Protein AF-A0A2N7K4Y9-F1 (afdb_monomer)

Organism: NCBI:txid136468

Foldseek 3Di:
DDDDDPPPPPPPPPPPPVPVVVVVVVVVVVVVVVLVVLVVQLPVQFDWDQDPVRDIATDADPSSLVSLLVVLVVLVVPPPSVVSNVVSVVSCVVRVRDNDD

Radius of gyration: 25.83 Å; Cα contacts (8 Å, |Δi|>4): 66; chains: 1; bounding box: 32×44×88 Å

Structure (mmCIF, N/CA/C/O backbone):
data_AF-A0A2N7K4Y9-F1
#
_entry.id   AF-A0A2N7K4Y9-F1
#
loop_
_atom_site.group_PDB
_atom_site.id
_atom_site.type_symbol
_atom_site.label_atom_id
_atom_site.label_alt_id
_atom_site.label_comp_id
_atom_site.label_asym_id
_atom_site.label_entity_id
_atom_site.label_seq_id
_atom_site.pdbx_PDB_ins_code
_atom_site.Cartn_x
_atom_site.Cartn_y
_atom_site.Cartn_z
_atom_site.occupancy
_atom_site.B_iso_or_equiv
_atom_site.auth_seq_id
_atom_site.auth_comp_id
_atom_site.auth_asym_id
_atom_site.auth_atom_id
_atom_site.pdbx_PDB_model_num
ATOM 1 N N . MET A 1 1 ? 13.948 -35.119 72.834 1.00 39.12 1 MET A N 1
ATOM 2 C CA . MET A 1 1 ? 14.213 -35.217 71.382 1.00 39.12 1 MET A CA 1
ATOM 3 C C . MET A 1 1 ? 13.307 -34.220 70.665 1.00 39.12 1 MET A C 1
ATOM 5 O O . MET A 1 1 ? 12.108 -34.446 70.604 1.00 39.12 1 MET A O 1
ATOM 9 N N . LYS A 1 2 ? 13.847 -33.073 70.234 1.00 40.16 2 LYS A N 1
ATOM 10 C CA . LYS A 1 2 ? 13.112 -32.018 69.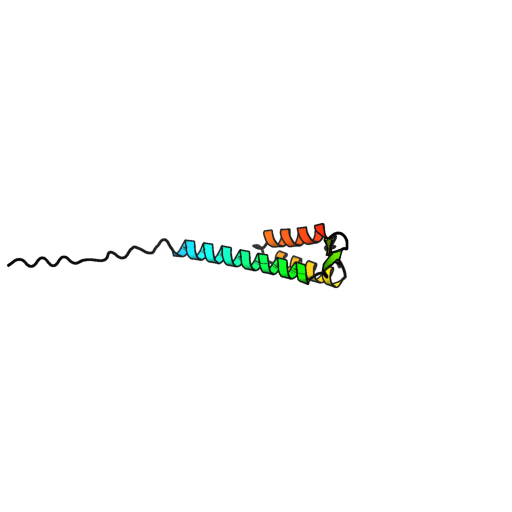512 1.00 40.16 2 LYS A CA 1
ATOM 11 C C . LYS A 1 2 ? 13.274 -32.266 68.008 1.00 40.16 2 LYS A C 1
ATOM 13 O O . LYS A 1 2 ? 14.399 -32.220 67.524 1.00 40.16 2 LYS A O 1
ATOM 18 N N . LYS A 1 3 ? 12.187 -32.543 67.283 1.00 44.66 3 LYS A N 1
ATOM 19 C CA . LYS A 1 3 ? 12.176 -32.562 65.811 1.00 44.66 3 LYS A CA 1
ATOM 20 C C . LYS A 1 3 ? 11.598 -31.231 65.329 1.00 44.66 3 LYS A C 1
ATOM 22 O O . LYS A 1 3 ? 10.402 -31.002 65.458 1.00 44.66 3 LYS A O 1
ATOM 27 N N . LEU A 1 4 ? 12.464 -30.348 64.840 1.00 49.84 4 LEU A N 1
ATOM 28 C CA . LEU A 1 4 ? 12.090 -29.135 64.114 1.00 49.84 4 LEU A CA 1
ATOM 29 C C . LEU A 1 4 ? 11.960 -29.516 62.637 1.00 49.84 4 LEU A C 1
ATOM 31 O O . LEU A 1 4 ? 12.958 -29.770 61.969 1.00 49.84 4 LEU A O 1
ATOM 35 N N . ILE A 1 5 ? 10.723 -29.619 62.159 1.00 56.09 5 ILE A N 1
ATOM 36 C CA . ILE A 1 5 ? 10.417 -29.750 60.735 1.00 56.09 5 ILE A CA 1
ATOM 37 C C . ILE A 1 5 ? 10.461 -28.328 60.175 1.00 56.09 5 ILE A C 1
ATOM 39 O O . ILE A 1 5 ? 9.574 -27.523 60.446 1.00 56.09 5 ILE A O 1
ATOM 43 N N . ILE A 1 6 ? 11.536 -27.999 59.461 1.00 56.12 6 ILE A N 1
ATOM 44 C CA . ILE A 1 6 ? 11.639 -26.756 58.696 1.00 56.12 6 ILE A CA 1
ATOM 45 C C . ILE A 1 6 ? 10.823 -26.976 57.426 1.00 56.12 6 ILE A C 1
ATOM 47 O O . ILE A 1 6 ? 11.275 -27.615 56.476 1.00 56.12 6 ILE A O 1
ATOM 51 N N . THR A 1 7 ? 9.581 -26.505 57.445 1.00 56.00 7 THR A N 1
ATOM 52 C CA . THR A 1 7 ? 8.706 -26.466 56.279 1.00 56.00 7 THR A CA 1
ATOM 53 C C . THR A 1 7 ? 9.315 -25.488 55.280 1.00 56.00 7 THR A C 1
ATOM 55 O O . THR A 1 7 ? 9.192 -24.274 55.427 1.00 56.00 7 THR A O 1
ATOM 58 N N . MET A 1 8 ? 10.011 -26.026 54.278 1.00 51.81 8 MET A N 1
ATOM 59 C CA . MET A 1 8 ? 10.468 -25.301 53.097 1.00 51.81 8 MET A CA 1
ATOM 60 C C . MET A 1 8 ? 9.236 -24.932 52.263 1.00 51.81 8 MET A C 1
ATOM 62 O O . MET A 1 8 ? 8.904 -25.576 51.270 1.00 51.81 8 MET A O 1
ATOM 66 N N . GLY A 1 9 ? 8.495 -23.933 52.734 1.00 53.59 9 GLY A N 1
ATOM 67 C CA . GLY A 1 9 ? 7.428 -23.311 51.974 1.00 53.59 9 GLY A CA 1
ATOM 68 C C . GLY A 1 9 ? 8.061 -22.551 50.822 1.00 53.59 9 GLY A C 1
ATOM 69 O O . GLY A 1 9 ? 8.537 -21.435 51.012 1.00 53.59 9 GLY A O 1
ATOM 70 N N . CYS A 1 10 ? 8.075 -23.163 49.637 1.00 48.44 10 CYS A N 1
ATOM 71 C CA . CYS A 1 10 ? 8.172 -22.431 48.382 1.00 48.44 10 CYS A CA 1
ATOM 72 C C . CYS A 1 10 ? 7.025 -21.419 48.364 1.00 48.44 10 CYS A C 1
ATOM 74 O O . CYS A 1 10 ? 5.897 -21.754 48.003 1.00 48.44 10 CYS A O 1
ATOM 76 N N . MET A 1 11 ? 7.299 -20.191 48.806 1.00 50.16 11 MET A N 1
ATOM 77 C CA . ME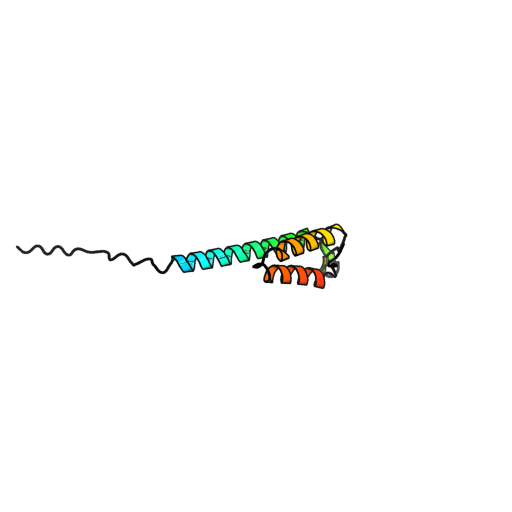T A 1 11 ? 6.428 -19.065 48.517 1.00 50.16 11 MET A CA 1
ATOM 78 C C . MET A 1 11 ? 6.481 -18.872 47.011 1.00 50.16 11 MET A C 1
ATOM 80 O O . MET A 1 11 ? 7.467 -18.399 46.449 1.00 50.16 11 MET A O 1
ATOM 84 N N . LEU A 1 12 ? 5.414 -19.360 46.385 1.00 48.59 12 LEU A N 1
ATOM 85 C CA . LEU A 1 12 ? 5.031 -19.127 45.010 1.00 48.59 12 LEU A CA 1
ATOM 86 C C . LEU A 1 12 ? 5.286 -17.658 44.688 1.00 48.59 12 LEU A C 1
ATOM 88 O O . LEU A 1 12 ? 4.686 -16.764 45.286 1.00 48.59 12 LEU A O 1
ATOM 92 N N . VAL A 1 13 ? 6.208 -17.426 43.759 1.00 50.09 13 VAL A N 1
ATOM 93 C CA . VAL A 1 13 ? 6.430 -16.112 43.174 1.00 50.09 13 VAL A CA 1
ATOM 94 C C . VAL A 1 13 ? 5.095 -15.692 42.570 1.00 50.09 13 VAL A C 1
ATOM 96 O O . VAL A 1 13 ? 4.600 -16.330 41.638 1.00 50.09 13 VAL A O 1
ATOM 99 N N . ALA A 1 14 ? 4.476 -14.673 43.164 1.00 51.94 14 ALA A N 1
ATOM 100 C CA . ALA A 1 14 ? 3.228 -14.100 42.694 1.00 51.94 14 ALA A CA 1
ATOM 101 C C . ALA A 1 14 ? 3.405 -13.677 41.228 1.00 51.94 14 ALA A C 1
ATOM 103 O O . ALA A 1 14 ? 4.031 -12.667 40.918 1.00 51.94 14 ALA A O 1
ATOM 104 N N . SER A 1 15 ? 2.887 -14.494 40.315 1.00 51.16 15 SER A N 1
ATOM 105 C CA . SER A 1 15 ? 2.927 -14.257 38.874 1.00 51.16 15 SER A CA 1
ATOM 106 C C . SER A 1 15 ? 1.774 -13.333 38.489 1.00 51.16 15 SER A C 1
ATOM 108 O O . SER A 1 15 ? 0.844 -13.751 37.812 1.00 51.16 15 SER A O 1
ATOM 110 N N . SER A 1 16 ? 1.783 -12.090 38.968 1.00 50.66 16 SER A N 1
ATOM 111 C CA . SER A 1 16 ? 0.761 -11.092 38.608 1.00 50.66 16 SER A CA 1
ATOM 112 C C . SER A 1 16 ? 1.278 -9.980 37.691 1.00 50.66 16 SER A C 1
ATOM 114 O O . SER A 1 16 ? 0.511 -9.099 37.325 1.00 50.66 16 SER A O 1
ATOM 116 N N . ALA A 1 17 ? 2.539 -10.040 37.247 1.00 49.84 17 ALA A N 1
ATOM 117 C CA . ALA A 1 17 ? 3.123 -9.047 36.339 1.00 49.84 17 ALA A CA 1
ATOM 118 C C . ALA A 1 17 ? 3.097 -9.438 34.842 1.00 49.84 17 ALA A C 1
ATOM 120 O O . ALA A 1 17 ? 3.408 -8.606 33.997 1.00 49.84 17 ALA A O 1
ATOM 121 N N . ASN A 1 18 ? 2.725 -10.680 34.491 1.00 49.94 18 ASN A N 1
ATOM 122 C CA . ASN A 1 18 ? 2.948 -11.223 33.139 1.00 49.94 18 ASN A CA 1
ATOM 123 C C . ASN A 1 18 ? 1.736 -11.214 32.189 1.00 49.94 18 ASN A C 1
ATOM 125 O O . ASN A 1 18 ? 1.898 -11.527 31.011 1.00 49.94 18 ASN A O 1
ATOM 129 N N . ALA A 1 19 ? 0.530 -10.874 32.649 1.00 49.31 19 ALA A N 1
ATOM 130 C CA . ALA A 1 19 ? -0.640 -10.836 31.763 1.00 49.31 19 ALA A CA 1
ATOM 131 C C . ALA A 1 19 ? -0.591 -9.619 30.820 1.00 49.31 19 ALA A C 1
ATOM 133 O O . ALA A 1 19 ? -0.714 -9.767 29.608 1.00 49.31 19 ALA A O 1
ATOM 134 N N . THR A 1 20 ? -0.306 -8.433 31.367 1.00 51.56 20 THR A N 1
ATOM 135 C CA . THR A 1 20 ? -0.269 -7.173 30.606 1.00 51.56 20 THR A CA 1
ATOM 136 C C . THR A 1 20 ? 0.887 -7.127 29.605 1.00 51.56 20 THR A C 1
ATOM 138 O O . THR A 1 20 ? 0.730 -6.622 28.501 1.00 51.56 20 THR A O 1
ATOM 141 N N . THR A 1 21 ? 2.049 -7.689 29.946 1.00 55.31 21 THR A N 1
ATOM 142 C CA . THR A 1 21 ? 3.203 -7.746 29.033 1.00 55.31 21 THR A CA 1
ATOM 143 C C . THR A 1 21 ? 2.988 -8.725 27.884 1.00 55.31 21 THR A C 1
ATOM 145 O O . THR A 1 21 ? 3.388 -8.431 26.763 1.00 55.31 21 THR A O 1
ATOM 148 N N . THR A 1 22 ? 2.311 -9.852 28.122 1.00 59.44 22 THR A N 1
ATOM 149 C CA . THR A 1 22 ? 2.002 -10.828 27.063 1.00 59.44 22 THR A CA 1
ATOM 150 C C . THR A 1 22 ? 0.990 -10.265 26.061 1.00 59.44 22 THR A C 1
ATOM 152 O O . THR A 1 22 ? 1.146 -10.467 24.860 1.00 59.44 22 THR A O 1
ATOM 155 N N . GLU A 1 23 ? -0.010 -9.515 26.529 1.00 59.41 23 GLU A N 1
ATOM 156 C CA . GLU A 1 23 ? -1.004 -8.861 25.667 1.00 59.41 23 GLU A CA 1
ATOM 157 C C . GLU A 1 23 ? -0.388 -7.746 24.806 1.00 59.41 23 GLU A C 1
ATOM 159 O O . GLU A 1 23 ? -0.664 -7.667 23.610 1.00 59.41 23 GLU A O 1
ATOM 164 N N . ILE A 1 24 ? 0.513 -6.939 25.380 1.00 65.06 24 ILE A N 1
ATOM 165 C CA . ILE A 1 24 ? 1.259 -5.915 24.632 1.00 65.06 24 ILE A CA 1
ATOM 166 C C . ILE A 1 24 ? 2.129 -6.572 23.555 1.00 65.06 24 ILE A C 1
ATOM 168 O O . ILE A 1 24 ? 2.064 -6.177 22.396 1.00 65.06 24 ILE A O 1
ATOM 172 N N . VAL A 1 25 ? 2.895 -7.610 23.897 1.00 66.94 25 VAL A N 1
ATOM 173 C CA . VAL A 1 25 ? 3.759 -8.305 22.926 1.00 66.94 25 VAL A CA 1
ATOM 174 C C . VAL A 1 25 ? 2.940 -8.977 21.817 1.00 66.94 25 VAL A C 1
ATOM 176 O O . VAL A 1 25 ? 3.3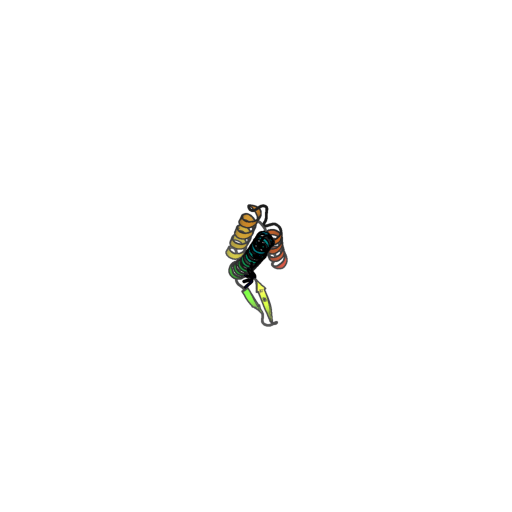30 -8.918 20.653 1.00 66.94 25 VAL A O 1
ATOM 179 N N . ALA A 1 26 ? 1.791 -9.575 22.143 1.00 67.31 26 ALA A N 1
ATOM 180 C CA . ALA A 1 26 ? 0.894 -10.165 21.149 1.00 67.31 26 ALA A CA 1
ATOM 181 C C . ALA A 1 26 ? 0.302 -9.110 20.202 1.00 67.31 26 ALA A C 1
ATOM 183 O O . ALA A 1 26 ? 0.206 -9.349 18.997 1.00 67.31 26 ALA A O 1
ATOM 184 N N . LYS A 1 27 ? -0.051 -7.933 20.730 1.00 70.25 27 LYS A N 1
ATOM 185 C CA . LYS A 1 27 ? -0.539 -6.802 19.937 1.00 70.25 27 LYS A CA 1
ATOM 186 C C . LYS A 1 27 ? 0.537 -6.268 18.991 1.00 70.25 27 LYS A C 1
ATOM 188 O O . LYS A 1 27 ? 0.262 -6.117 17.806 1.00 70.25 27 LYS A O 1
ATOM 193 N N . GLU A 1 28 ? 1.749 -6.032 19.486 1.00 70.31 28 GLU A N 1
ATOM 194 C CA . GLU A 1 28 ? 2.880 -5.561 18.672 1.00 70.31 28 GLU A CA 1
ATOM 195 C C . GLU A 1 28 ? 3.233 -6.561 17.562 1.00 70.31 28 GLU A C 1
ATOM 197 O O . GLU A 1 28 ? 3.427 -6.181 16.409 1.00 70.31 28 GLU A O 1
ATOM 202 N N . PHE A 1 29 ? 3.241 -7.860 17.877 1.00 72.00 29 PHE A N 1
ATOM 203 C CA . PHE A 1 29 ? 3.476 -8.902 16.879 1.00 72.00 29 PHE A CA 1
ATOM 204 C C . PHE A 1 29 ? 2.366 -8.945 15.819 1.00 72.00 29 PHE A C 1
ATOM 206 O O . PHE A 1 29 ? 2.650 -9.052 14.625 1.00 72.00 29 PHE A O 1
ATOM 213 N N . GLY A 1 30 ? 1.105 -8.826 16.242 1.00 74.88 30 GLY A N 1
ATOM 214 C CA . GLY A 1 30 ? -0.038 -8.754 15.333 1.00 74.88 30 GLY A CA 1
ATOM 215 C C . GLY A 1 30 ? 0.045 -7.552 14.392 1.00 74.88 30 GLY A C 1
ATOM 216 O O . GLY A 1 30 ? -0.148 -7.706 13.189 1.00 74.88 30 GLY A O 1
ATOM 217 N N . LEU A 1 31 ? 0.405 -6.376 14.910 1.00 76.19 31 LEU A N 1
ATOM 218 C CA . LEU A 1 31 ? 0.580 -5.165 14.105 1.00 76.19 31 LEU A CA 1
ATOM 219 C C . LEU A 1 31 ? 1.721 -5.308 13.090 1.00 76.19 31 LEU A C 1
ATOM 221 O O . LEU A 1 31 ? 1.525 -4.988 11.921 1.00 76.19 31 LEU A O 1
ATOM 225 N N . ALA A 1 32 ? 2.870 -5.858 13.492 1.00 77.19 32 ALA A N 1
ATOM 226 C CA . ALA A 1 32 ? 3.991 -6.106 12.582 1.00 77.19 32 ALA A CA 1
ATOM 227 C C . ALA A 1 32 ? 3.636 -7.100 11.459 1.00 77.19 32 ALA A C 1
ATOM 229 O O . ALA A 1 32 ? 4.073 -6.952 10.313 1.00 77.19 32 ALA A O 1
ATOM 230 N N . MET A 1 33 ? 2.817 -8.108 11.771 1.00 81.56 33 MET A N 1
ATOM 231 C CA . MET A 1 33 ? 2.331 -9.068 10.782 1.00 81.56 33 MET A CA 1
ATOM 232 C C . MET A 1 33 ? 1.404 -8.398 9.765 1.00 81.56 33 MET A C 1
ATOM 234 O O . MET A 1 33 ? 1.570 -8.602 8.563 1.00 81.56 33 MET A O 1
ATOM 238 N N . VAL A 1 34 ? 0.458 -7.582 10.236 1.00 84.81 34 VAL A N 1
ATOM 239 C CA . VAL A 1 34 ? -0.451 -6.822 9.366 1.00 84.81 34 VAL A CA 1
ATOM 240 C C . VAL A 1 34 ? 0.331 -5.843 8.492 1.00 84.81 34 VAL A C 1
ATOM 242 O O . VAL A 1 34 ? 0.073 -5.763 7.294 1.00 84.81 34 VAL A O 1
ATOM 245 N N . ASP A 1 35 ? 1.329 -5.160 9.048 1.00 86.75 35 ASP A N 1
ATOM 246 C CA . ASP A 1 35 ? 2.182 -4.242 8.292 1.00 86.75 35 ASP A CA 1
ATOM 247 C C . ASP A 1 35 ? 2.933 -4.952 7.151 1.00 86.75 35 ASP A C 1
ATOM 249 O O . ASP A 1 35 ? 2.951 -4.470 6.015 1.00 86.75 35 ASP A O 1
ATOM 253 N N . SER A 1 36 ? 3.461 -6.151 7.422 1.00 86.00 36 SER A N 1
ATOM 254 C CA . SER A 1 36 ? 4.114 -7.001 6.415 1.00 86.00 36 SER A CA 1
ATOM 255 C C . SER A 1 36 ? 3.132 -7.493 5.342 1.00 86.00 36 SER A C 1
ATOM 257 O O . SER A 1 36 ? 3.465 -7.559 4.159 1.00 86.00 36 SER A O 1
ATOM 259 N N . LEU A 1 37 ? 1.902 -7.834 5.737 1.00 88.62 37 LEU A N 1
ATOM 260 C CA . LEU A 1 37 ? 0.836 -8.239 4.815 1.00 88.62 37 LEU A CA 1
ATOM 261 C C . LEU A 1 37 ? 0.447 -7.095 3.873 1.00 88.62 37 LEU A C 1
ATOM 263 O O . LEU A 1 37 ? 0.283 -7.329 2.677 1.00 88.62 37 LEU A O 1
ATOM 267 N N . VAL A 1 38 ? 0.340 -5.867 4.384 1.00 90.69 38 VAL A N 1
ATOM 268 C CA . VAL A 1 38 ? 0.044 -4.678 3.571 1.00 90.69 38 VAL A CA 1
ATOM 269 C C . VAL A 1 38 ? 1.158 -4.417 2.556 1.00 90.69 38 VAL A C 1
ATOM 271 O O . VAL A 1 38 ? 0.861 -4.145 1.395 1.00 90.69 38 VAL A O 1
ATOM 274 N N . GLU A 1 39 ? 2.431 -4.561 2.933 1.00 88.75 39 GLU A N 1
ATOM 275 C CA . GLU A 1 39 ? 3.543 -4.438 1.974 1.00 88.75 39 GLU A CA 1
ATOM 276 C C . GLU A 1 39 ? 3.460 -5.462 0.847 1.00 88.75 39 GLU A C 1
ATOM 278 O O . GLU A 1 39 ? 3.622 -5.108 -0.322 1.00 88.75 39 GLU A O 1
ATOM 283 N N . LEU A 1 40 ? 3.177 -6.721 1.181 1.00 88.62 40 LEU A N 1
ATOM 284 C CA . LEU A 1 40 ? 3.021 -7.780 0.186 1.00 88.62 40 LEU A CA 1
ATOM 285 C C . LEU A 1 40 ? 1.839 -7.506 -0.747 1.00 88.62 40 LEU A C 1
ATOM 287 O O . LEU A 1 40 ? 1.961 -7.687 -1.959 1.00 88.62 40 LEU A O 1
ATOM 291 N N . GLN A 1 41 ? 0.713 -7.035 -0.211 1.00 89.44 41 GLN A N 1
ATOM 292 C CA . GLN A 1 41 ? -0.446 -6.645 -1.017 1.00 89.44 41 GLN A CA 1
ATOM 293 C C . GLN A 1 41 ? -0.094 -5.503 -1.977 1.00 89.44 41 GLN A C 1
ATOM 295 O O . GLN A 1 41 ? -0.408 -5.590 -3.156 1.00 89.44 41 GLN A O 1
ATOM 300 N N . LEU A 1 42 ? 0.645 -4.481 -1.537 1.00 89.75 42 LEU A N 1
ATOM 301 C CA . LEU A 1 42 ? 1.087 -3.392 -2.419 1.00 89.75 42 LEU A CA 1
ATOM 302 C C . LEU A 1 42 ? 2.059 -3.863 -3.511 1.00 89.75 42 LEU A C 1
ATOM 304 O O . LEU A 1 42 ? 1.951 -3.440 -4.662 1.00 89.75 42 LEU A O 1
ATOM 308 N N . GLN A 1 43 ? 2.992 -4.757 -3.175 1.00 86.62 43 GLN A N 1
ATOM 309 C CA . GLN A 1 43 ? 3.942 -5.320 -4.143 1.00 86.62 43 GLN A CA 1
ATOM 310 C C . GLN A 1 43 ? 3.276 -6.225 -5.182 1.00 86.62 43 GLN A C 1
ATOM 312 O O . GLN A 1 43 ? 3.777 -6.338 -6.299 1.00 86.62 43 GLN A O 1
ATOM 317 N N . THR A 1 44 ? 2.183 -6.888 -4.807 1.00 88.88 44 THR A N 1
ATOM 318 C CA . THR A 1 44 ? 1.439 -7.801 -5.687 1.00 88.88 44 THR A CA 1
ATOM 319 C C . THR A 1 44 ? 0.310 -7.108 -6.440 1.00 88.88 44 THR A C 1
ATOM 321 O O . THR A 1 44 ? -0.046 -7.563 -7.524 1.00 88.88 44 THR A O 1
ATOM 324 N N . ALA A 1 45 ? -0.209 -5.993 -5.920 1.00 89.94 45 ALA A N 1
ATOM 325 C CA . ALA A 1 45 ? -1.256 -5.207 -6.559 1.00 89.94 45 ALA A CA 1
ATOM 326 C C . ALA A 1 45 ? -0.812 -4.639 -7.910 1.00 89.94 45 ALA A C 1
ATOM 328 O O . ALA A 1 45 ? -1.636 -4.522 -8.811 1.00 89.94 45 ALA A O 1
ATOM 329 N N . CYS A 1 46 ? 0.472 -4.300 -8.052 1.00 90.62 46 CYS A N 1
ATOM 330 C CA . CYS A 1 46 ? 1.016 -3.656 -9.241 1.00 90.62 46 CYS A CA 1
ATOM 331 C C . CYS A 1 46 ? 2.176 -4.462 -9.831 1.00 90.62 46 CYS A C 1
ATOM 333 O O . CYS A 1 46 ? 3.044 -4.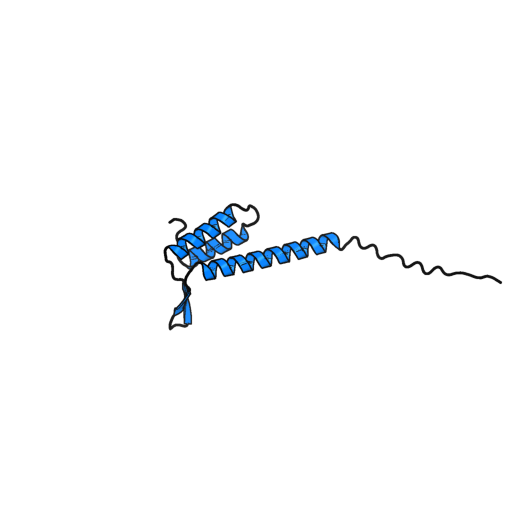957 -9.111 1.00 90.62 46 CYS A O 1
ATOM 335 N N . GLY A 1 47 ? 2.249 -4.544 -11.160 1.00 89.25 47 GLY A N 1
ATOM 336 C CA . GLY A 1 47 ? 3.382 -5.181 -11.830 1.00 89.25 47 GLY A CA 1
ATOM 337 C C . GLY A 1 47 ? 4.670 -4.387 -11.610 1.00 89.25 47 GLY A C 1
ATOM 338 O O . GLY A 1 47 ? 4.753 -3.222 -12.000 1.00 89.25 47 GLY A O 1
ATOM 339 N N . THR A 1 48 ? 5.707 -5.000 -11.036 1.00 88.75 48 THR A N 1
ATOM 340 C CA . THR A 1 48 ? 7.007 -4.340 -10.834 1.00 88.75 48 THR A CA 1
ATOM 341 C C . THR A 1 48 ? 8.092 -4.938 -11.721 1.00 88.75 48 THR A C 1
ATOM 343 O O . THR A 1 48 ? 8.129 -6.142 -11.968 1.00 88.75 48 THR A O 1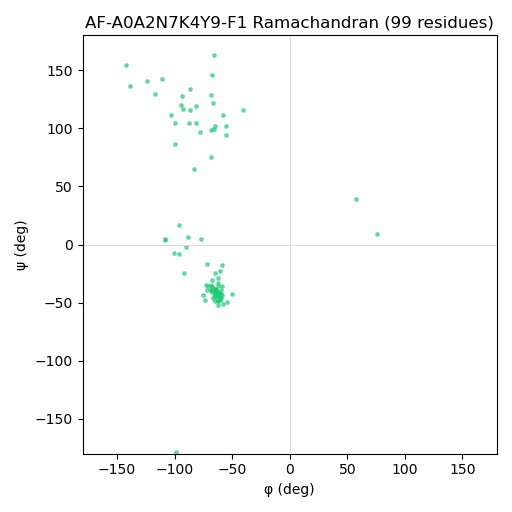
ATOM 346 N N . HIS A 1 49 ? 8.986 -4.091 -12.226 1.00 88.44 49 HIS A N 1
ATOM 347 C CA . HIS A 1 49 ? 10.142 -4.523 -13.007 1.00 88.44 49 HIS A CA 1
ATOM 348 C C . HIS A 1 49 ? 11.372 -3.675 -12.687 1.00 88.44 49 HIS A C 1
ATOM 350 O O . HIS A 1 49 ? 11.268 -2.528 -12.254 1.00 88.44 49 HIS A O 1
ATOM 356 N N . ILE A 1 50 ? 12.560 -4.242 -12.897 1.00 90.06 50 ILE A N 1
ATOM 357 C CA . ILE A 1 50 ? 13.824 -3.526 -12.724 1.00 90.06 50 ILE A CA 1
ATOM 358 C C . ILE A 1 50 ? 14.244 -2.960 -14.077 1.00 90.06 50 ILE A C 1
ATOM 360 O O . ILE A 1 50 ? 14.434 -3.692 -15.045 1.00 90.06 50 ILE A O 1
ATOM 364 N N . SER A 1 51 ? 14.378 -1.642 -14.145 1.00 87.06 51 SER A N 1
ATOM 365 C CA . SER A 1 51 ? 14.929 -0.963 -15.316 1.00 87.06 51 SER A CA 1
ATOM 366 C C . SER A 1 51 ? 16.403 -1.311 -15.529 1.00 87.06 51 SER A C 1
ATOM 368 O O . SER A 1 51 ? 17.117 -1.682 -14.600 1.00 87.06 51 SER A O 1
ATOM 370 N N . ASN A 1 52 ? 16.910 -1.050 -16.734 1.00 88.19 52 ASN A N 1
ATOM 371 C CA . ASN A 1 52 ? 18.334 -1.211 -17.055 1.00 88.19 52 ASN A CA 1
ATOM 372 C C . ASN A 1 52 ? 19.268 -0.355 -16.171 1.00 88.19 52 ASN A C 1
ATOM 374 O O . ASN A 1 52 ? 20.460 -0.629 -16.095 1.00 88.19 52 ASN A O 1
ATOM 378 N N . ALA A 1 53 ? 18.737 0.672 -15.497 1.00 91.38 53 ALA A N 1
ATOM 379 C CA . ALA A 1 53 ? 19.466 1.506 -14.542 1.00 91.38 53 ALA A CA 1
ATOM 380 C C . ALA A 1 53 ? 19.436 0.958 -13.098 1.00 91.38 53 ALA A C 1
ATOM 382 O O . ALA A 1 53 ? 19.858 1.654 -12.177 1.00 91.38 53 ALA A O 1
ATOM 383 N N . GLY A 1 54 ? 18.886 -0.241 -12.877 1.00 88.56 54 GLY A N 1
ATOM 384 C CA . GLY A 1 54 ? 18.743 -0.846 -11.550 1.00 88.56 54 GLY A CA 1
ATOM 385 C C . GLY A 1 54 ? 17.621 -0.244 -10.699 1.00 88.56 54 GLY A C 1
ATOM 386 O O . GLY A 1 54 ? 17.522 -0.549 -9.515 1.00 88.56 54 GLY A O 1
ATOM 387 N N . LYS A 1 55 ? 16.769 0.615 -11.273 1.00 87.81 55 LYS A N 1
ATOM 388 C CA . LYS A 1 55 ? 15.620 1.199 -10.564 1.00 87.81 55 LYS A CA 1
ATOM 389 C C . LYS A 1 55 ? 14.410 0.285 -10.668 1.00 87.81 55 LYS A C 1
ATOM 391 O O . LYS A 1 55 ? 14.086 -0.137 -11.778 1.00 87.81 55 LYS A O 1
ATOM 396 N N . GLN A 1 56 ? 13.732 0.053 -9.549 1.00 86.19 56 GLN A N 1
ATOM 397 C CA . GLN A 1 56 ? 12.406 -0.551 -9.535 1.00 86.19 56 GLN A CA 1
ATOM 398 C C . GLN A 1 56 ? 11.399 0.427 -10.145 1.00 86.19 56 GLN A C 1
ATOM 400 O O . GLN A 1 56 ? 11.350 1.596 -9.765 1.00 86.19 56 GLN A O 1
ATOM 405 N N . ILE A 1 57 ? 10.631 -0.054 -11.113 1.00 88.06 57 ILE A N 1
ATOM 406 C CA . ILE A 1 57 ? 9.540 0.668 -11.757 1.00 88.06 57 ILE A CA 1
ATOM 407 C C . ILE A 1 57 ? 8.252 -0.087 -11.455 1.00 88.06 57 ILE A C 1
ATOM 409 O O . ILE A 1 57 ? 8.173 -1.303 -11.648 1.00 88.06 57 ILE A O 1
ATOM 413 N N . VAL A 1 58 ? 7.253 0.650 -10.979 1.00 90.56 58 VAL A N 1
ATOM 414 C CA . VAL A 1 58 ? 5.894 0.157 -10.772 1.00 90.56 58 VAL A CA 1
ATOM 415 C C . VAL A 1 58 ? 5.074 0.475 -12.017 1.00 90.56 58 VAL A C 1
ATOM 417 O O . VAL A 1 58 ? 5.057 1.608 -12.495 1.00 90.56 58 VAL A O 1
ATOM 420 N N . THR A 1 59 ? 4.417 -0.541 -12.560 1.00 91.62 59 THR A N 1
ATOM 421 C CA . THR A 1 59 ? 3.496 -0.416 -13.689 1.00 91.62 59 THR A CA 1
ATOM 422 C C . THR A 1 59 ? 2.128 -0.070 -13.128 1.00 91.62 59 THR A C 1
ATOM 424 O O . THR A 1 59 ? 1.551 -0.859 -12.384 1.00 91.62 59 THR A O 1
ATOM 427 N N . VAL A 1 60 ? 1.637 1.122 -13.461 1.00 91.56 60 VAL A N 1
ATOM 428 C CA . VAL A 1 60 ? 0.335 1.616 -13.009 1.00 91.56 60 VAL A CA 1
ATOM 429 C C . VAL A 1 60 ? -0.679 1.404 -14.128 1.00 91.56 60 VAL A C 1
ATOM 431 O O . VAL A 1 60 ? -0.872 2.264 -14.986 1.00 91.56 60 VAL A O 1
ATOM 434 N N . ASP A 1 61 ? -1.268 0.213 -14.153 1.00 92.50 61 ASP A N 1
ATOM 435 C CA . ASP A 1 61 ? -2.402 -0.146 -15.007 1.00 92.50 61 ASP A CA 1
ATOM 436 C C . ASP A 1 61 ? -3.731 -0.067 -14.230 1.00 92.50 61 ASP A C 1
ATOM 438 O O . ASP A 1 61 ? -3.767 0.319 -13.058 1.00 92.50 61 ASP A O 1
ATOM 442 N N . SER A 1 62 ? -4.847 -0.395 -14.887 1.00 91.94 62 SER A N 1
ATOM 443 C CA . SER A 1 62 ? -6.176 -0.368 -14.261 1.00 91.94 62 SER A CA 1
ATOM 444 C C . SER A 1 62 ? -6.278 -1.274 -13.037 1.00 91.94 62 SER A C 1
ATOM 446 O O . SER A 1 62 ? -6.956 -0.921 -12.072 1.00 91.94 62 SER A O 1
ATOM 448 N N . ASP A 1 63 ? -5.598 -2.418 -13.067 1.00 92.38 63 ASP A N 1
ATOM 449 C CA . ASP A 1 63 ? -5.681 -3.434 -12.022 1.00 92.38 63 ASP A CA 1
ATOM 450 C C . ASP A 1 63 ? -4.896 -2.977 -10.789 1.00 92.38 63 ASP A C 1
ATOM 452 O O . ASP A 1 63 ? -5.420 -3.020 -9.676 1.00 92.38 63 ASP A O 1
ATOM 456 N N . CYS A 1 64 ? -3.700 -2.416 -10.989 1.00 93.19 64 CYS A N 1
ATOM 457 C CA . CYS A 1 64 ? -2.926 -1.734 -9.953 1.00 93.19 64 CYS A CA 1
ATOM 458 C C . CYS A 1 64 ? -3.737 -0.623 -9.281 1.00 93.19 64 CYS A C 1
ATOM 460 O O . CYS A 1 64 ? -3.843 -0.588 -8.052 1.00 93.19 64 CYS A O 1
ATOM 462 N N . ILE A 1 65 ? -4.362 0.258 -10.069 1.00 94.06 65 ILE A N 1
ATOM 463 C CA . ILE A 1 65 ? -5.192 1.343 -9.532 1.00 94.06 65 ILE A CA 1
ATOM 464 C C . ILE A 1 65 ? -6.355 0.768 -8.720 1.00 94.06 65 ILE A C 1
ATOM 466 O O . ILE A 1 65 ? -6.584 1.213 -7.594 1.00 94.06 65 ILE A O 1
ATOM 470 N N . SER A 1 66 ? -7.074 -0.221 -9.253 1.00 94.12 66 SER A N 1
ATOM 471 C CA . SER A 1 66 ? -8.228 -0.822 -8.581 1.00 94.12 66 SER A CA 1
ATOM 472 C C . SER A 1 66 ? -7.841 -1.486 -7.259 1.00 94.12 66 SER A C 1
ATOM 474 O O . SER A 1 66 ? -8.414 -1.158 -6.221 1.00 94.12 66 SER A O 1
ATOM 476 N N . ASN A 1 67 ? -6.833 -2.360 -7.274 1.00 94.00 67 ASN A N 1
ATOM 477 C CA . ASN A 1 67 ? -6.417 -3.149 -6.114 1.00 94.00 67 ASN A CA 1
ATOM 478 C C . ASN A 1 67 ? -5.865 -2.267 -4.986 1.00 94.00 67 ASN A C 1
ATOM 480 O O . ASN A 1 67 ? -6.198 -2.463 -3.817 1.00 94.00 67 ASN A O 1
ATOM 484 N N . VAL A 1 68 ? -5.053 -1.256 -5.319 1.00 94.56 68 VAL A N 1
ATOM 485 C CA . VAL A 1 68 ? -4.507 -0.332 -4.313 1.00 94.56 68 VAL A CA 1
ATOM 486 C C . VAL A 1 68 ? -5.612 0.542 -3.711 1.00 94.56 68 VAL A C 1
ATOM 488 O O . VAL A 1 68 ? -5.627 0.758 -2.498 1.00 94.56 68 VAL A O 1
ATOM 491 N N . ASN A 1 69 ? -6.575 1.002 -4.516 1.00 94.44 69 ASN A N 1
ATOM 492 C CA . ASN A 1 69 ? -7.725 1.750 -4.002 1.00 94.44 69 ASN A CA 1
ATOM 493 C C . ASN A 1 69 ? -8.665 0.884 -3.149 1.00 94.44 69 ASN A C 1
ATOM 495 O O . ASN A 1 69 ? -9.236 1.381 -2.179 1.00 94.44 69 ASN A O 1
ATOM 499 N N . GLU A 1 70 ? -8.841 -0.395 -3.481 1.00 93.75 70 GLU A N 1
ATOM 500 C CA . GLU A 1 70 ? -9.618 -1.337 -2.667 1.00 93.75 70 GLU A CA 1
ATOM 501 C C . GLU A 1 70 ? -8.951 -1.586 -1.309 1.00 93.75 70 GLU A C 1
ATOM 503 O O . GLU A 1 70 ? -9.617 -1.521 -0.269 1.00 93.75 70 GLU A O 1
ATOM 508 N N . LEU A 1 71 ? -7.629 -1.779 -1.300 1.00 92.94 71 LEU A N 1
ATOM 509 C CA . LEU A 1 71 ? -6.848 -1.894 -0.070 1.00 92.94 71 LEU A CA 1
ATOM 510 C C . LEU A 1 71 ? -6.971 -0.629 0.789 1.00 92.94 71 LEU A C 1
ATOM 512 O O . LEU A 1 71 ? -7.230 -0.731 1.987 1.00 92.94 71 LEU A O 1
ATOM 516 N N . LEU A 1 72 ? -6.844 0.557 0.182 1.00 93.75 72 LEU A N 1
ATOM 517 C CA . LEU A 1 72 ? -6.999 1.831 0.885 1.00 93.75 72 LEU A CA 1
ATOM 518 C C . LEU A 1 72 ? -8.384 1.945 1.538 1.00 93.75 72 LEU A C 1
ATOM 520 O O . LEU A 1 72 ? -8.465 2.187 2.738 1.00 93.75 72 LEU A O 1
ATOM 524 N N . LYS A 1 73 ? -9.462 1.698 0.783 1.00 93.25 73 LYS A N 1
ATOM 525 C CA . LYS A 1 73 ? -10.842 1.748 1.303 1.00 93.25 73 LYS A CA 1
ATOM 526 C C . LYS A 1 73 ? -11.077 0.762 2.444 1.00 93.25 73 LYS A C 1
ATOM 528 O O . LYS A 1 73 ? -11.777 1.084 3.400 1.00 93.25 73 LYS A O 1
ATOM 533 N N . THR A 1 74 ? -10.500 -0.434 2.341 1.00 91.31 74 THR A N 1
ATOM 534 C CA . THR A 1 74 ? -10.611 -1.464 3.381 1.00 91.31 74 THR A CA 1
ATOM 535 C C . THR A 1 74 ? -9.948 -1.005 4.676 1.00 91.31 74 THR A C 1
ATOM 537 O O . THR A 1 74 ? -10.518 -1.173 5.749 1.00 91.31 74 THR A O 1
ATOM 540 N N . LEU A 1 75 ? -8.774 -0.379 4.588 1.00 90.62 75 LEU A N 1
ATOM 541 C CA . LEU A 1 75 ? -8.065 0.140 5.757 1.00 90.62 75 LEU A CA 1
ATOM 542 C C . LEU A 1 75 ? -8.730 1.398 6.333 1.00 90.62 75 LEU A C 1
ATOM 544 O O . LEU A 1 75 ? -8.761 1.561 7.547 1.00 90.62 75 LEU A O 1
ATOM 548 N N . GLU A 1 76 ? -9.304 2.268 5.499 1.00 91.25 76 GLU A N 1
ATOM 549 C CA . GLU A 1 76 ? -10.046 3.456 5.951 1.00 91.25 76 GLU A CA 1
ATOM 550 C C . GLU A 1 76 ? -11.325 3.106 6.728 1.00 91.25 76 GLU A C 1
ATOM 552 O O . GLU A 1 76 ? -11.781 3.900 7.554 1.00 91.25 76 GLU A O 1
ATOM 557 N N . ALA A 1 77 ? -11.897 1.920 6.499 1.00 90.81 77 ALA A N 1
ATOM 558 C CA . ALA A 1 77 ? -13.038 1.423 7.262 1.00 90.81 77 ALA A CA 1
ATOM 559 C C . ALA A 1 77 ? -12.670 1.013 8.703 1.00 90.81 77 ALA A C 1
ATOM 561 O O . ALA A 1 77 ? -13.561 0.915 9.548 1.00 90.81 77 ALA A O 1
ATOM 562 N N . GLU A 1 78 ? -11.381 0.811 8.997 1.00 85.50 78 GLU A N 1
ATOM 563 C CA . GLU A 1 78 ? -10.879 0.358 10.295 1.00 85.50 78 GLU A CA 1
ATOM 564 C C . GLU A 1 78 ? -10.268 1.524 11.104 1.00 85.50 78 GLU A C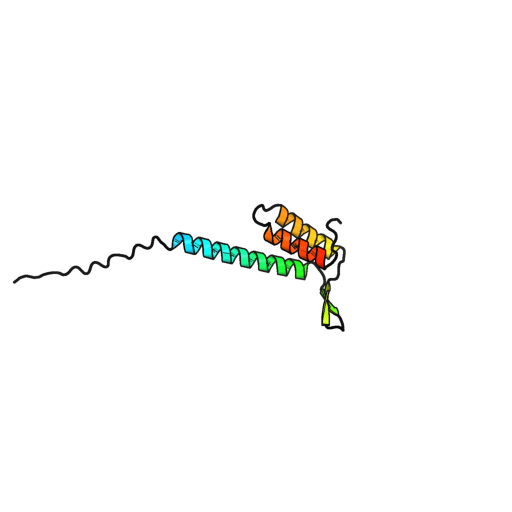 1
ATOM 566 O O . GLU A 1 78 ? -9.181 2.011 10.779 1.00 85.50 78 GLU A O 1
ATOM 571 N N . PRO A 1 79 ? -10.888 1.966 12.221 1.00 79.94 79 PRO A N 1
ATOM 572 C CA . PRO A 1 79 ? -10.453 3.155 12.969 1.00 79.94 79 PRO A CA 1
ATOM 573 C C . PRO A 1 79 ? -9.030 3.080 13.539 1.00 79.94 79 PRO A C 1
ATOM 575 O O . PRO A 1 79 ? -8.427 4.107 13.844 1.00 79.94 79 PRO A O 1
ATOM 578 N N . SER A 1 80 ? -8.501 1.871 13.737 1.00 82.75 80 SER A N 1
ATOM 579 C CA . SER A 1 80 ? -7.160 1.637 14.281 1.00 82.75 80 SER A CA 1
ATOM 580 C C . SER A 1 80 ? -6.062 1.553 13.218 1.00 82.75 80 SER A C 1
ATOM 582 O O . SER A 1 80 ? -4.902 1.371 13.580 1.00 82.75 80 SER A O 1
ATOM 584 N N . ALA A 1 81 ? -6.394 1.650 11.928 1.00 83.44 81 ALA A N 1
ATOM 585 C CA . ALA A 1 81 ? -5.465 1.401 10.823 1.00 83.44 81 ALA A CA 1
ATOM 586 C C . ALA A 1 81 ? -4.807 2.670 10.244 1.00 83.44 81 ALA A C 1
ATOM 588 O O . ALA A 1 81 ? -4.247 2.617 9.152 1.00 83.44 81 ALA A O 1
ATOM 589 N N . THR A 1 82 ? -4.833 3.807 10.951 1.00 87.62 82 THR A N 1
ATOM 590 C CA . THR A 1 82 ? -4.334 5.110 10.461 1.00 87.62 82 THR A CA 1
ATOM 591 C C . THR A 1 82 ? -2.918 5.050 9.876 1.00 87.62 82 THR A C 1
ATOM 593 O O . THR A 1 82 ? -2.663 5.619 8.813 1.00 87.62 82 THR A O 1
ATOM 596 N N . ASP A 1 83 ? -2.005 4.324 10.524 1.00 89.81 83 ASP A N 1
ATOM 597 C CA . ASP A 1 83 ? -0.621 4.181 10.052 1.00 89.81 83 ASP A CA 1
ATOM 598 C C . ASP A 1 83 ? -0.545 3.389 8.736 1.00 89.81 83 ASP A C 1
ATOM 600 O O . ASP A 1 83 ? 0.214 3.739 7.830 1.00 89.81 83 ASP A O 1
ATOM 604 N N . LEU A 1 84 ? -1.397 2.373 8.580 1.00 89.81 84 LEU A N 1
ATOM 605 C CA . LEU A 1 84 ? -1.486 1.560 7.365 1.00 89.81 84 LEU A CA 1
ATOM 606 C C . LEU A 1 84 ? -2.125 2.348 6.213 1.00 89.81 84 LEU A C 1
ATOM 608 O O . LEU A 1 84 ? -1.645 2.280 5.082 1.00 89.81 84 LEU A O 1
ATOM 612 N N . VAL A 1 85 ? -3.152 3.155 6.495 1.00 92.56 85 VAL A N 1
ATOM 613 C CA . VAL A 1 85 ? -3.757 4.090 5.527 1.00 92.56 85 VAL A CA 1
ATOM 614 C C . VAL A 1 85 ? -2.711 5.082 5.010 1.00 92.56 85 VAL A C 1
ATOM 616 O O . VAL A 1 85 ? -2.622 5.332 3.803 1.00 92.56 85 VAL A O 1
ATOM 619 N N . SER A 1 86 ? -1.881 5.617 5.909 1.00 94.12 86 SER A N 1
ATOM 620 C CA . SER A 1 86 ? -0.775 6.513 5.558 1.00 94.12 86 SER A CA 1
ATOM 621 C C . SER A 1 86 ? 0.267 5.820 4.673 1.00 94.12 86 SER A C 1
ATOM 623 O O . SER A 1 86 ? 0.724 6.391 3.678 1.00 94.12 86 SER A O 1
ATOM 625 N N . LYS A 1 87 ? 0.594 4.557 4.972 1.00 92.69 87 LYS A N 1
ATOM 626 C CA . LYS A 1 87 ? 1.525 3.736 4.186 1.00 92.69 87 LYS A CA 1
ATOM 627 C C . LYS A 1 87 ? 1.027 3.498 2.760 1.00 9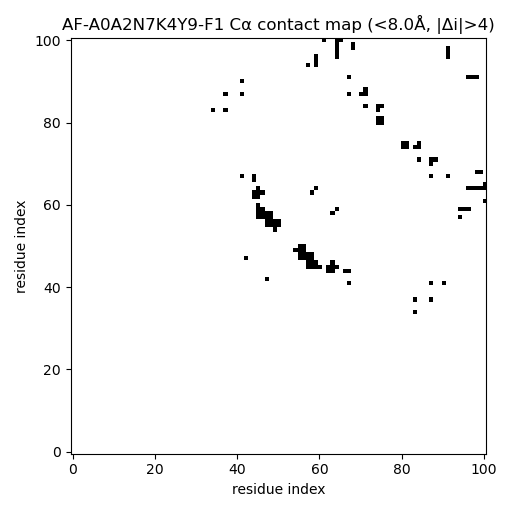2.69 87 LYS A C 1
ATOM 629 O O . LYS A 1 87 ? 1.770 3.731 1.807 1.00 92.69 87 LYS A O 1
ATOM 634 N N . VAL A 1 88 ? -0.237 3.102 2.606 1.00 93.62 88 VAL A N 1
ATOM 635 C CA . VAL A 1 88 ? -0.860 2.908 1.287 1.00 93.62 88 VAL A CA 1
ATOM 636 C C . VAL A 1 88 ? -0.935 4.228 0.523 1.00 93.62 88 VAL A C 1
ATOM 638 O O . VAL A 1 88 ? -0.538 4.277 -0.638 1.00 93.62 88 VAL A O 1
ATOM 641 N N . SER A 1 89 ? -1.342 5.319 1.177 1.00 94.25 89 SER A N 1
ATOM 642 C CA . SER A 1 89 ? -1.372 6.650 0.550 1.00 94.25 89 SER A CA 1
ATOM 643 C C . SER A 1 89 ? 0.013 7.092 0.069 1.00 94.25 89 SER A C 1
ATOM 645 O O . SER A 1 89 ? 0.150 7.558 -1.057 1.00 94.25 89 SER A O 1
ATOM 647 N N . SER A 1 90 ? 1.057 6.866 0.869 1.00 94.75 90 SER A N 1
ATOM 648 C CA . SER A 1 90 ? 2.438 7.190 0.492 1.00 94.75 90 SER A CA 1
ATOM 649 C C . SER A 1 90 ? 2.917 6.370 -0.708 1.00 94.75 90 SER A C 1
ATOM 651 O O . SER A 1 90 ? 3.610 6.892 -1.581 1.00 94.75 90 SER A O 1
ATOM 653 N N . PHE A 1 91 ? 2.534 5.091 -0.784 1.00 93.44 91 PHE A N 1
ATOM 654 C CA . PHE A 1 91 ? 2.810 4.254 -1.951 1.00 93.44 91 PHE A CA 1
ATOM 655 C C . PHE A 1 91 ? 2.088 4.769 -3.202 1.00 93.44 91 PHE A C 1
ATOM 657 O O . PHE A 1 91 ? 2.687 4.804 -4.279 1.00 93.44 91 PHE A O 1
ATOM 664 N N . MET A 1 92 ? 0.828 5.192 -3.069 1.00 94.38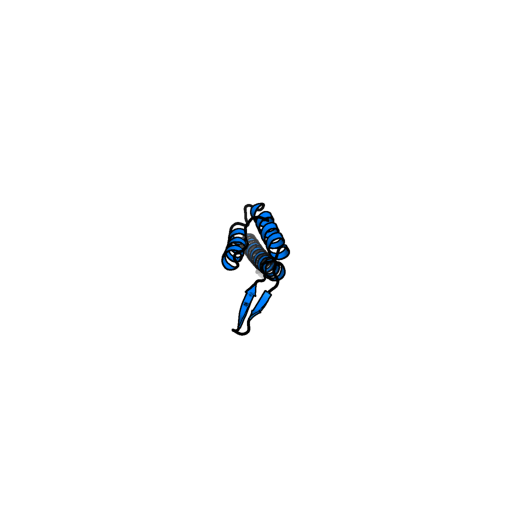 92 MET A N 1
ATOM 665 C CA . MET A 1 92 ? 0.072 5.786 -4.172 1.00 94.38 92 MET A CA 1
ATOM 666 C C . MET A 1 92 ? 0.738 7.062 -4.684 1.00 94.38 92 MET A C 1
ATOM 668 O O . MET A 1 92 ? 0.968 7.182 -5.887 1.00 94.38 92 MET A O 1
ATOM 672 N N . ASP A 1 93 ? 1.115 7.968 -3.783 1.00 94.44 93 ASP A N 1
ATOM 673 C CA . ASP A 1 93 ? 1.756 9.238 -4.129 1.00 94.44 93 ASP A CA 1
ATOM 674 C C . ASP A 1 93 ? 3.119 9.017 -4.806 1.00 94.44 93 ASP A C 1
ATOM 676 O O . ASP A 1 93 ? 3.410 9.622 -5.838 1.00 94.44 93 ASP A O 1
ATOM 680 N N . ALA A 1 94 ? 3.936 8.094 -4.285 1.00 92.06 94 ALA A N 1
ATOM 681 C CA . ALA A 1 94 ? 5.250 7.774 -4.849 1.00 92.06 94 ALA A CA 1
ATOM 682 C C . ALA A 1 94 ? 5.176 7.215 -6.281 1.00 92.06 94 ALA A C 1
ATOM 684 O O . ALA A 1 94 ? 6.109 7.400 -7.066 1.00 92.06 94 ALA A O 1
ATOM 685 N N . ASN A 1 95 ? 4.075 6.542 -6.621 1.00 91.12 95 ASN A N 1
ATOM 686 C CA . ASN A 1 95 ? 3.885 5.886 -7.912 1.00 91.12 95 ASN A CA 1
ATOM 687 C C . ASN A 1 95 ? 2.872 6.603 -8.817 1.00 91.12 95 ASN A C 1
ATOM 689 O O . ASN A 1 95 ? 2.613 6.129 -9.918 1.00 91.12 95 ASN A O 1
ATOM 693 N N . ASN A 1 96 ? 2.349 7.765 -8.411 1.00 92.75 96 ASN A N 1
ATOM 694 C CA . ASN A 1 96 ? 1.321 8.523 -9.135 1.00 92.75 96 ASN A CA 1
ATOM 695 C C . ASN A 1 96 ? 0.030 7.716 -9.393 1.00 92.75 96 ASN A C 1
ATOM 697 O O . ASN A 1 96 ? -0.572 7.815 -10.463 1.00 92.75 96 ASN A O 1
ATOM 701 N N . ILE A 1 97 ? -0.398 6.909 -8.420 1.00 92.25 97 ILE A N 1
ATOM 702 C CA . ILE A 1 97 ? -1.643 6.135 -8.497 1.00 92.25 97 ILE A CA 1
ATOM 703 C C . ILE A 1 97 ? -2.818 7.054 -8.118 1.00 92.25 97 ILE A C 1
ATOM 705 O O . ILE A 1 97 ? -2.851 7.562 -6.995 1.00 92.25 97 ILE A O 1
ATOM 709 N N . PRO A 1 98 ? -3.802 7.284 -9.005 1.00 91.69 98 PRO A N 1
ATOM 710 C CA . PRO A 1 98 ? -4.963 8.106 -8.682 1.00 91.69 98 PRO A CA 1
ATOM 711 C C . PRO A 1 98 ? -5.854 7.447 -7.617 1.00 91.69 98 PRO A C 1
ATOM 713 O O . PRO A 1 98 ? -6.043 6.232 -7.602 1.00 91.69 98 PRO A O 1
ATOM 716 N N . LYS A 1 99 ? -6.471 8.271 -6.757 1.00 83.75 99 LYS A N 1
ATOM 717 C CA . LYS A 1 99 ? -7.446 7.842 -5.727 1.00 83.75 99 LYS A CA 1
ATOM 718 C C . LYS A 1 99 ? -8.848 7.522 -6.276 1.00 83.75 99 LYS A C 1
ATOM 720 O O . LYS A 1 99 ? -9.791 7.291 -5.523 1.00 83.75 99 LYS A O 1
ATOM 725 N N . THR A 1 100 ? -9.009 7.560 -7.594 1.00 71.62 100 THR A N 1
ATOM 726 C CA . THR A 1 100 ? -10.276 7.354 -8.300 1.00 71.62 100 THR A CA 1
ATOM 727 C C . THR A 1 100 ? -10.025 6.500 -9.535 1.00 71.62 100 THR A C 1
ATOM 729 O O . THR A 1 100 ? -9.052 6.750 -10.248 1.00 71.62 100 THR A O 1
ATOM 732 N N . LEU A 1 101 ? -10.908 5.526 -9.775 1.00 57.22 101 LEU A N 1
ATOM 733 C CA . LEU A 1 101 ? -11.047 4.849 -11.068 1.00 57.22 101 LEU A CA 1
ATOM 734 C C . LEU A 1 101 ? -11.806 5.744 -12.052 1.00 57.22 101 LEU A C 1
ATOM 736 O O . LEU A 1 101 ? -12.775 6.399 -11.599 1.00 57.22 101 LEU A O 1
#

Sequence (101 aa):
MKKLIITMGCMLVASSANATTTEIVAKEFGLAMVDSLVELQLQTACGTHISNAGKQIVTVDSDCISNVNELLKTLEAEPSATDLVSKVSSFMDANNIPKTL

Secondary structure (DSSP, 8-state):
----------------SHHHHHHHHHHHHHHHHHHHHHHHHHHHHSEEEE-TTS-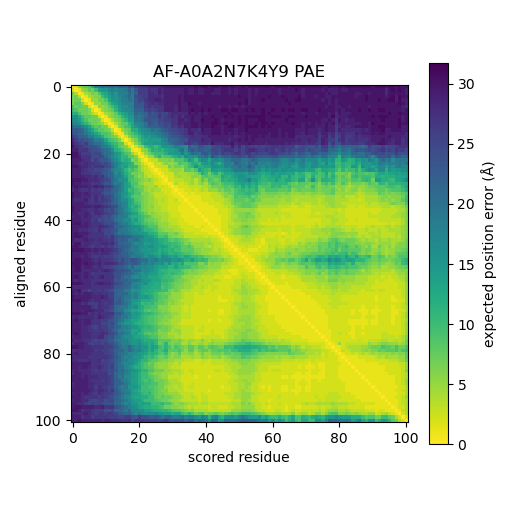EEEE--HHHHHHHHHHHHHHHTSTT-HHHHHHHHHHHHHHT--S--

Solvent-accessible surface area (backbone atoms only — not comparable to full-atom values): 6191 Å² total; per-residue (Å²): 139,87,84,83,81,80,77,82,70,79,75,73,76,80,82,78,75,59,64,67,56,51,53,50,51,51,49,54,52,51,51,55,50,51,54,52,50,53,52,51,49,57,60,66,35,26,60,71,48,71,44,98,84,73,42,81,44,76,46,81,49,74,60,22,38,50,45,51,47,50,52,40,55,58,33,67,73,39,90,88,31,61,70,57,36,50,51,50,50,49,53,27,64,77,68,71,49,61,97,65,133

Mean predicted aligned error: 12.42 Å

Nearest PDB structures (foldseek):
  7ul5-assembly1_A  TM=2.591E-01  e=8.627E+00  Homo sapiens

pLDDT: mean 79.07, std 16.95, range [39.12, 94.75]